Protein AF-A0A9P1HC49-F1 (afdb_monomer_lite)

pLDDT: mean 73.96, std 14.8, range [40.25, 92.69]

Organism: NCBI:txid1442378

Sequence (122 aa):
MTALNTALPILLAGCTTHGLSKVYLLSLSYADTGAATTQNNNHVSPNTIDAFMNLTENVSGLEVRASYFGFCLTFNSSASTCSNSIDNLASTVQQRADGQDPLNLLWTAKQFRDATIFSGLM

Structure (mmCIF, N/CA/C/O backbone):
data_AF-A0A9P1HC49-F1
#
_entry.id   AF-A0A9P1HC49-F1
#
loop_
_atom_site.group_PDB
_atom_site.id
_atom_site.type_symbol
_atom_site.label_atom_id
_atom_site.label_alt_id
_atom_site.label_comp_id
_atom_site.label_asym_id
_atom_site.label_entity_id
_atom_site.label_seq_id
_atom_site.pdbx_PDB_ins_code
_atom_site.Cartn_x
_atom_site.Cartn_y
_atom_site.Cartn_z
_atom_site.occupancy
_atom_site.B_iso_or_equiv
_atom_site.auth_seq_id
_atom_site.auth_comp_id
_atom_site.auth_asym_id
_atom_site.auth_atom_id
_atom_site.pdbx_PDB_model_num
ATOM 1 N N . MET A 1 1 ? 15.240 10.296 -35.418 1.00 40.25 1 MET A N 1
ATOM 2 C CA . MET A 1 1 ? 15.068 8.985 -34.756 1.00 40.25 1 MET A CA 1
ATOM 3 C C . MET A 1 1 ? 15.456 9.124 -33.286 1.00 40.25 1 MET A C 1
ATOM 5 O O . MET A 1 1 ? 16.588 8.832 -32.957 1.00 40.25 1 MET A O 1
ATOM 9 N N . THR A 1 2 ? 14.574 9.616 -32.414 1.00 44.88 2 THR A N 1
ATOM 10 C CA . THR A 1 2 ? 14.803 9.660 -30.948 1.00 44.88 2 THR A CA 1
ATOM 11 C C . THR A 1 2 ? 13.458 9.849 -30.235 1.00 44.88 2 THR A C 1
ATOM 13 O O . THR A 1 2 ? 13.214 10.840 -29.562 1.00 44.88 2 THR A O 1
ATOM 16 N N . ALA A 1 3 ? 12.531 8.914 -30.439 1.00 47.28 3 ALA A N 1
ATOM 17 C CA . ALA A 1 3 ? 11.243 8.876 -29.733 1.00 47.28 3 ALA A CA 1
ATOM 18 C C . ALA A 1 3 ? 10.907 7.445 -29.281 1.00 47.28 3 ALA A C 1
ATOM 20 O O . ALA A 1 3 ? 9.757 7.026 -29.299 1.00 47.28 3 ALA A O 1
ATOM 21 N N . LEU A 1 4 ? 11.935 6.669 -28.926 1.00 50.56 4 LEU A N 1
ATOM 22 C CA . LEU A 1 4 ? 11.796 5.258 -28.577 1.00 50.56 4 LEU A CA 1
ATOM 23 C C . LEU A 1 4 ? 12.715 4.900 -27.399 1.00 50.56 4 LEU A C 1
ATOM 25 O O . LEU A 1 4 ? 13.606 4.080 -27.556 1.00 50.56 4 LEU A O 1
ATOM 29 N N . ASN A 1 5 ? 12.578 5.572 -26.245 1.00 52.47 5 ASN A N 1
ATOM 30 C CA . ASN A 1 5 ? 13.153 5.022 -25.001 1.00 52.47 5 ASN A CA 1
ATOM 31 C C . ASN A 1 5 ? 12.637 5.588 -23.664 1.00 52.47 5 ASN A C 1
ATOM 33 O O . ASN A 1 5 ? 13.160 5.232 -22.613 1.00 52.47 5 ASN A O 1
ATOM 37 N N . THR A 1 6 ? 11.637 6.470 -23.647 1.00 52.16 6 THR A N 1
ATOM 38 C CA . THR A 1 6 ? 11.178 7.119 -22.401 1.00 52.16 6 THR A CA 1
ATOM 39 C C . THR A 1 6 ? 9.979 6.440 -21.737 1.00 52.16 6 THR A C 1
ATOM 41 O O . THR A 1 6 ? 9.687 6.752 -20.589 1.00 52.16 6 THR A O 1
ATOM 44 N N . ALA A 1 7 ? 9.314 5.477 -22.384 1.00 53.97 7 ALA A N 1
ATOM 45 C CA . ALA A 1 7 ? 8.179 4.764 -21.780 1.00 53.97 7 ALA A CA 1
ATOM 46 C C . ALA A 1 7 ? 8.611 3.736 -20.714 1.00 53.97 7 ALA A C 1
ATOM 48 O O . ALA A 1 7 ? 7.954 3.589 -19.686 1.00 53.97 7 ALA A O 1
ATOM 49 N N . LEU A 1 8 ? 9.750 3.071 -20.931 1.00 54.06 8 LEU A N 1
ATOM 50 C CA . LEU A 1 8 ? 10.293 2.064 -20.020 1.00 54.06 8 LEU A CA 1
ATOM 51 C C . LEU A 1 8 ? 10.688 2.647 -18.644 1.00 54.06 8 LEU A C 1
ATOM 53 O O . LEU A 1 8 ? 10.227 2.113 -17.638 1.00 54.06 8 LEU A O 1
ATOM 57 N N . PRO A 1 9 ? 11.435 3.770 -18.537 1.00 56.78 9 PRO A N 1
ATOM 58 C CA . PRO A 1 9 ? 11.783 4.325 -17.230 1.00 56.78 9 PRO A CA 1
ATOM 59 C C . PRO A 1 9 ? 10.574 4.857 -16.450 1.00 56.78 9 PRO A C 1
ATOM 61 O O . PRO A 1 9 ? 10.635 4.865 -15.231 1.00 56.78 9 PRO A O 1
ATOM 64 N N . ILE A 1 10 ? 9.472 5.254 -17.100 1.00 53.78 10 ILE A N 1
ATOM 65 C CA . ILE A 1 10 ? 8.268 5.764 -16.411 1.00 53.78 10 ILE A CA 1
ATOM 66 C C . ILE A 1 10 ? 7.450 4.621 -15.790 1.00 53.78 10 ILE A C 1
ATOM 68 O O . ILE A 1 10 ? 6.930 4.767 -14.689 1.00 53.78 10 ILE A O 1
ATOM 72 N N . LEU A 1 11 ? 7.376 3.465 -16.459 1.00 56.91 11 LEU A N 1
ATOM 73 C CA . LEU A 1 11 ? 6.779 2.247 -15.892 1.00 56.91 11 LEU A CA 1
ATOM 74 C C . LEU A 1 11 ? 7.624 1.665 -14.747 1.00 56.91 11 LEU A C 1
ATOM 76 O O . LEU A 1 11 ? 7.069 1.109 -13.799 1.00 56.91 11 LEU A O 1
ATOM 80 N N . LEU A 1 12 ? 8.954 1.810 -14.820 1.00 59.72 12 LEU A N 1
ATOM 81 C CA . LEU A 1 12 ? 9.877 1.385 -13.762 1.00 59.72 12 LEU A CA 1
ATOM 82 C C . LEU A 1 12 ? 9.887 2.348 -12.563 1.00 59.72 12 LEU A C 1
ATOM 84 O O . LEU A 1 12 ? 9.915 1.908 -11.414 1.00 59.72 12 LEU A O 1
ATOM 88 N N . ALA A 1 13 ? 9.844 3.654 -12.819 1.00 61.81 13 ALA A N 1
ATOM 89 C CA . ALA A 1 13 ? 9.856 4.713 -11.820 1.00 61.81 13 ALA A CA 1
ATOM 90 C C . ALA A 1 13 ? 8.421 5.066 -11.399 1.00 61.81 13 ALA A C 1
ATOM 92 O O . ALA A 1 13 ? 7.920 6.157 -11.651 1.00 61.81 13 ALA A O 1
ATOM 93 N N . GLY A 1 14 ? 7.726 4.109 -10.790 1.00 74.62 14 GLY A N 1
ATOM 94 C CA . GLY A 1 14 ? 6.410 4.356 -10.205 1.00 74.62 14 GLY A CA 1
ATOM 95 C C . GLY A 1 14 ? 6.497 5.179 -8.917 1.00 74.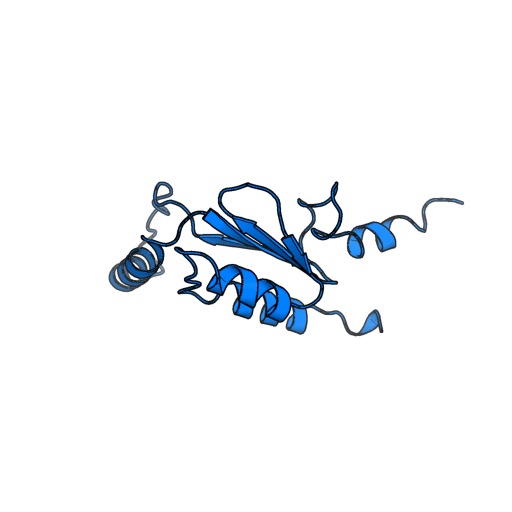62 14 GLY A C 1
ATOM 96 O O . GLY A 1 14 ? 7.416 5.975 -8.701 1.00 74.62 14 GLY A O 1
ATOM 97 N N . CYS A 1 15 ? 5.570 4.910 -7.998 1.00 76.56 15 CYS A N 1
ATOM 98 C CA . CYS A 1 15 ? 5.474 5.617 -6.723 1.00 76.56 15 CYS A CA 1
ATOM 99 C C . CYS A 1 15 ? 6.764 5.583 -5.870 1.00 76.56 15 CYS A C 1
ATOM 101 O O . CYS A 1 15 ? 6.892 6.363 -4.931 1.00 76.56 15 CYS A O 1
ATOM 103 N N . THR A 1 16 ? 7.710 4.692 -6.191 1.00 80.56 16 THR A N 1
ATOM 104 C CA . THR A 1 16 ? 9.006 4.511 -5.523 1.00 80.56 16 THR A CA 1
ATOM 105 C C . THR A 1 16 ? 10.009 5.635 -5.805 1.00 80.56 16 THR A C 1
ATOM 107 O O . THR A 1 16 ? 11.028 5.724 -5.125 1.00 80.56 16 THR A O 1
ATOM 110 N N . THR A 1 17 ? 9.743 6.503 -6.788 1.00 82.06 17 THR A N 1
ATOM 111 C CA . THR A 1 17 ? 10.616 7.629 -7.152 1.00 82.06 17 THR A CA 1
ATOM 112 C C . THR A 1 17 ? 10.086 8.946 -6.588 1.00 82.06 17 THR A C 1
ATOM 114 O O . THR A 1 17 ? 8.917 9.287 -6.763 1.00 82.06 17 THR A O 1
ATOM 117 N N . HIS A 1 18 ? 10.968 9.739 -5.971 1.00 72.50 18 HIS A N 1
ATOM 118 C CA . HIS A 1 18 ? 10.619 10.936 -5.186 1.00 72.50 18 HIS A CA 1
ATOM 119 C C . HIS A 1 18 ? 9.914 12.078 -5.967 1.00 72.50 18 HIS A C 1
ATOM 121 O O . HIS A 1 18 ? 9.395 13.002 -5.355 1.00 72.50 18 HIS A O 1
ATOM 127 N N . GLY A 1 19 ? 9.823 12.014 -7.301 1.00 76.12 19 GLY A N 1
ATOM 128 C CA . GLY A 1 19 ? 9.040 12.943 -8.139 1.00 76.12 19 GLY A CA 1
ATOM 129 C C . GLY A 1 19 ? 7.835 12.311 -8.850 1.00 76.12 19 GLY A C 1
ATOM 130 O O . GLY A 1 19 ? 7.087 13.011 -9.527 1.00 76.12 19 GLY A O 1
ATOM 131 N N . LEU A 1 20 ? 7.643 10.997 -8.708 1.00 80.69 20 LEU A N 1
ATOM 132 C CA . LEU A 1 20 ? 6.634 10.202 -9.420 1.00 80.69 20 LEU A CA 1
ATOM 133 C C . LEU A 1 20 ? 5.712 9.456 -8.445 1.00 80.69 20 LEU A C 1
ATOM 135 O O . LEU A 1 20 ? 5.061 8.482 -8.805 1.00 80.69 20 LEU A O 1
ATOM 139 N N . SER A 1 21 ? 5.582 9.955 -7.212 1.00 79.00 21 SER A N 1
ATOM 140 C CA . SER A 1 21 ? 4.721 9.373 -6.170 1.00 79.00 21 SER A CA 1
ATOM 141 C C . SER A 1 21 ? 3.248 9.247 -6.585 1.00 79.00 21 SER A C 1
ATOM 143 O O . SER A 1 21 ? 2.524 8.409 -6.046 1.00 79.00 21 SER A O 1
ATOM 145 N N . LYS A 1 22 ? 2.803 10.061 -7.554 1.00 82.06 22 LYS A N 1
ATOM 146 C CA . LYS A 1 22 ? 1.455 10.040 -8.147 1.00 82.06 22 LYS A CA 1
ATOM 147 C C . LYS A 1 22 ? 1.301 9.076 -9.335 1.00 82.06 22 LYS A C 1
ATOM 149 O O . LYS A 1 22 ? 0.215 8.999 -9.894 1.00 82.06 22 LYS A O 1
ATOM 154 N N . VAL A 1 23 ? 2.357 8.363 -9.728 1.00 85.44 23 VAL A N 1
ATOM 155 C CA . VAL A 1 23 ? 2.330 7.358 -10.799 1.00 85.44 23 VAL A CA 1
ATOM 156 C C . VAL A 1 23 ? 2.234 5.974 -10.163 1.00 85.44 23 VAL A C 1
ATOM 158 O O . VAL A 1 23 ? 3.200 5.449 -9.609 1.00 85.44 23 VAL A O 1
ATOM 161 N N . TYR A 1 24 ? 1.045 5.385 -10.209 1.00 88.25 24 TYR A N 1
ATOM 162 C CA . TYR A 1 24 ? 0.751 4.081 -9.619 1.00 88.25 24 TYR A CA 1
ATOM 163 C C . TYR A 1 24 ? -0.326 3.356 -10.426 1.00 88.25 24 TYR A C 1
ATOM 165 O O . TYR A 1 24 ? -1.091 3.979 -11.158 1.00 88.25 24 TYR A O 1
ATOM 173 N N . LEU A 1 25 ? -0.371 2.031 -10.289 1.00 88.75 25 LEU A N 1
ATOM 174 C CA . LEU A 1 25 ? -1.389 1.187 -10.917 1.00 88.75 25 LEU 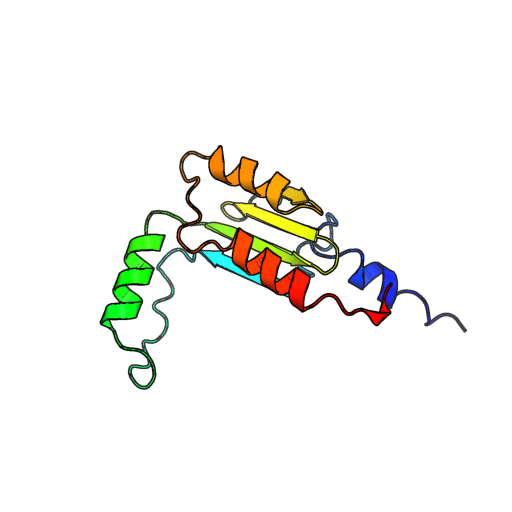A CA 1
ATOM 175 C C . LEU A 1 25 ? -2.644 1.082 -10.044 1.00 88.75 25 LEU A C 1
ATOM 177 O O . LEU A 1 25 ? -3.753 1.007 -10.560 1.00 88.75 25 LEU A O 1
ATOM 181 N N . LEU A 1 26 ? -2.460 1.094 -8.724 1.00 90.94 26 LEU A N 1
ATOM 182 C CA . LEU A 1 26 ? -3.527 1.011 -7.733 1.00 90.94 26 LEU A CA 1
ATOM 183 C C . LEU A 1 26 ? -3.182 1.907 -6.539 1.00 90.94 26 LEU A C 1
ATOM 185 O O . LEU A 1 26 ? -2.035 1.906 -6.091 1.00 90.94 26 LEU A O 1
ATOM 189 N N . SER A 1 27 ? -4.169 2.636 -6.018 1.00 91.31 27 SER A N 1
ATOM 190 C CA . SER A 1 27 ? -4.104 3.278 -4.701 1.00 91.31 27 SER A CA 1
ATOM 191 C C . SER A 1 27 ? -5.292 2.822 -3.863 1.00 91.31 27 SER A C 1
ATOM 193 O O . SER A 1 27 ? -6.429 2.854 -4.336 1.00 91.31 27 SER A O 1
ATOM 195 N N . LEU A 1 28 ? -5.013 2.374 -2.644 1.00 91.00 28 LEU A N 1
ATOM 196 C CA . LEU A 1 28 ? -6.000 1.992 -1.644 1.00 91.00 28 LEU A CA 1
ATOM 197 C C . LEU A 1 28 ? -5.788 2.864 -0.413 1.00 91.00 28 LEU A C 1
ATOM 199 O O . LEU A 1 28 ? -4.663 2.962 0.069 1.00 91.00 28 LEU A O 1
ATOM 203 N N . SER A 1 29 ? -6.842 3.464 0.124 1.00 88.44 29 SER A N 1
ATOM 204 C CA . SER A 1 29 ? -6.747 4.258 1.346 1.00 88.44 29 SER A CA 1
ATOM 205 C C . SER A 1 29 ? -7.966 4.090 2.236 1.00 88.44 29 SER A C 1
ATOM 207 O O . SER A 1 29 ? -9.071 3.843 1.751 1.00 88.44 29 SER A O 1
ATOM 209 N N . TYR A 1 30 ? -7.762 4.267 3.540 1.00 85.81 30 TYR A N 1
ATOM 210 C CA . TYR A 1 30 ? -8.866 4.499 4.463 1.00 85.81 30 TYR A CA 1
ATOM 211 C C . TYR A 1 30 ? -9.270 5.970 4.387 1.00 85.81 30 TYR A C 1
ATOM 213 O O . TYR A 1 30 ? -8.454 6.869 4.612 1.00 85.81 30 TYR A O 1
ATOM 221 N N . ALA A 1 31 ? -10.523 6.215 4.015 1.00 73.38 31 ALA A N 1
ATOM 222 C CA . ALA A 1 31 ? -11.079 7.556 3.970 1.00 73.38 31 ALA A CA 1
ATOM 223 C C . ALA A 1 31 ? -11.522 7.981 5.374 1.00 73.38 31 ALA A C 1
ATOM 225 O O . ALA A 1 31 ? -12.257 7.247 6.031 1.00 73.38 31 ALA A O 1
ATOM 226 N N . ASP A 1 32 ? -11.138 9.190 5.793 1.00 61.44 32 ASP A N 1
ATOM 227 C CA . ASP A 1 32 ? -11.848 9.871 6.876 1.00 61.44 32 ASP A CA 1
ATOM 228 C C . ASP A 1 32 ? -13.292 10.083 6.418 1.00 61.44 32 ASP A C 1
ATOM 230 O O . ASP A 1 32 ? -13.550 10.524 5.293 1.00 61.44 32 ASP A O 1
ATOM 234 N N . THR A 1 33 ? -14.234 9.714 7.271 1.00 53.81 33 THR A N 1
ATOM 235 C CA . THR A 1 33 ? -15.663 9.517 7.003 1.00 53.81 33 THR A CA 1
ATOM 236 C C . THR A 1 33 ? -16.437 10.813 6.703 1.00 53.81 33 THR A C 1
ATOM 238 O O . THR A 1 33 ? -17.446 11.112 7.334 1.00 53.81 33 THR A O 1
ATOM 241 N N . GLY A 1 34 ? -15.990 11.604 5.726 1.00 49.75 34 GLY A N 1
ATOM 242 C CA . GLY A 1 34 ? -16.710 12.753 5.164 1.00 49.75 34 GLY A CA 1
ATOM 243 C C . GLY A 1 34 ? -17.345 12.470 3.800 1.00 49.75 34 GLY A C 1
ATOM 244 O O . GLY A 1 34 ? -18.278 13.158 3.391 1.00 49.75 34 GLY A O 1
ATOM 245 N N . ALA A 1 35 ? -16.882 11.436 3.095 1.00 46.25 35 ALA A N 1
ATOM 246 C CA . ALA A 1 35 ? -17.523 10.964 1.878 1.00 46.25 35 ALA A CA 1
ATOM 247 C C . ALA A 1 35 ? -18.557 9.903 2.256 1.00 46.25 35 ALA A C 1
ATOM 249 O O . ALA A 1 35 ? -18.299 8.705 2.160 1.00 46.25 35 ALA A O 1
ATOM 250 N N . ALA A 1 36 ? -19.739 10.352 2.685 1.00 47.94 36 ALA A N 1
ATOM 251 C CA . ALA A 1 36 ? -20.942 9.549 2.543 1.00 47.94 36 ALA A CA 1
ATOM 252 C C . ALA A 1 36 ? -21.039 9.181 1.057 1.00 47.94 36 ALA A C 1
ATOM 254 O O . ALA A 1 36 ? -21.467 9.983 0.225 1.00 47.94 36 ALA A O 1
ATOM 255 N N . THR A 1 37 ? -20.531 8.000 0.705 1.00 51.47 37 THR A N 1
ATOM 256 C CA . THR A 1 37 ? -20.767 7.404 -0.601 1.00 51.47 37 THR A CA 1
ATOM 257 C C . THR A 1 37 ? -22.273 7.420 -0.759 1.00 51.47 37 THR A C 1
ATOM 259 O O . THR A 1 37 ? -22.991 6.915 0.100 1.00 51.47 37 THR A O 1
ATOM 262 N N . THR A 1 38 ? -22.762 8.118 -1.783 1.00 52.84 38 THR A N 1
ATOM 263 C CA . THR A 1 38 ? -24.190 8.195 -2.081 1.00 52.84 38 THR A CA 1
ATOM 264 C C . THR A 1 38 ? -24.704 6.767 -2.115 1.00 52.84 38 THR A C 1
ATOM 266 O O . THR A 1 38 ? -24.360 6.019 -3.034 1.00 52.84 38 THR A O 1
ATOM 269 N N . GLN A 1 39 ? -25.412 6.375 -1.056 1.00 52.25 39 GLN A N 1
ATOM 270 C CA . GLN A 1 39 ? -25.778 4.999 -0.778 1.00 52.25 39 GLN A CA 1
ATOM 271 C C . GLN A 1 39 ? -26.813 4.614 -1.827 1.00 52.25 39 GLN A C 1
ATOM 273 O O . GLN A 1 39 ? -28.009 4.862 -1.694 1.00 52.25 39 GLN A O 1
ATOM 278 N N . ASN A 1 40 ? -26.332 4.118 -2.963 1.00 54.25 40 ASN A N 1
ATOM 279 C CA . ASN A 1 40 ? -27.200 3.651 -4.018 1.00 54.25 40 ASN A CA 1
ATOM 280 C C . ASN A 1 40 ? -27.656 2.258 -3.586 1.00 54.25 40 ASN A C 1
ATOM 282 O O . ASN A 1 40 ? -27.019 1.249 -3.892 1.00 54.25 40 ASN A O 1
ATOM 286 N N . ASN A 1 41 ? -28.736 2.241 -2.801 1.00 54.88 41 ASN A N 1
ATOM 287 C CA . ASN A 1 41 ? -29.343 1.069 -2.157 1.00 54.88 41 ASN A CA 1
ATOM 288 C C . ASN A 1 41 ? -29.738 -0.047 -3.138 1.00 54.88 41 ASN A C 1
ATOM 290 O O . ASN A 1 41 ? -30.218 -1.097 -2.725 1.00 54.88 41 ASN A O 1
ATOM 294 N N . ASN A 1 42 ? -29.547 0.166 -4.439 1.00 57.97 42 ASN A N 1
ATOM 295 C CA . ASN A 1 42 ? -29.859 -0.802 -5.469 1.00 57.97 42 ASN A CA 1
ATOM 296 C C . ASN A 1 42 ? -28.887 -1.989 -5.500 1.00 57.97 42 ASN A C 1
ATOM 298 O O . ASN A 1 42 ? -29.310 -3.055 -5.932 1.00 57.97 42 ASN A O 1
ATOM 302 N N . HIS A 1 43 ? -27.627 -1.849 -5.062 1.00 54.28 43 HIS A N 1
ATOM 303 C CA . HIS A 1 43 ? -26.610 -2.904 -5.249 1.00 54.28 43 HIS A CA 1
ATOM 304 C C . HIS A 1 43 ? -25.938 -3.431 -3.968 1.00 54.28 43 HIS A C 1
ATOM 306 O O . HIS A 1 43 ? -25.215 -4.422 -4.054 1.00 54.28 43 HIS A O 1
ATOM 312 N N . VAL A 1 44 ? -26.145 -2.825 -2.792 1.00 60.22 44 VAL A N 1
ATOM 313 C CA . VAL A 1 44 ? -25.478 -3.260 -1.548 1.00 60.22 44 VAL A CA 1
ATOM 314 C C . VAL A 1 44 ? -26.425 -3.122 -0.357 1.00 60.22 44 VAL A C 1
ATOM 316 O O . VAL A 1 44 ? -27.042 -2.076 -0.168 1.00 60.22 44 VAL A O 1
ATOM 319 N N . SER A 1 45 ? -26.538 -4.178 0.453 1.00 60.31 45 SER A N 1
ATOM 320 C CA . SER A 1 45 ? -27.299 -4.162 1.704 1.00 60.31 45 SER A CA 1
ATOM 321 C C . SER A 1 45 ? -26.703 -3.137 2.685 1.00 60.31 45 SER A C 1
ATOM 323 O O . SER A 1 45 ? -25.515 -3.242 3.000 1.00 60.31 45 SER A O 1
ATOM 325 N N . PRO A 1 46 ? -27.502 -2.188 3.211 1.00 61.09 46 PRO A N 1
ATOM 326 C CA . PRO A 1 46 ? -27.034 -1.125 4.109 1.00 61.09 46 PRO A CA 1
ATOM 327 C C . PRO A 1 46 ? -26.204 -1.646 5.287 1.00 61.09 46 PRO A C 1
ATOM 329 O O . PRO A 1 46 ? -25.114 -1.152 5.553 1.00 61.09 46 PRO A O 1
ATOM 332 N N . ASN A 1 47 ? -26.665 -2.740 5.896 1.00 62.38 47 ASN A N 1
ATOM 333 C CA . ASN A 1 47 ? -26.062 -3.338 7.087 1.00 62.38 47 ASN A CA 1
ATOM 334 C C . ASN A 1 47 ? -24.613 -3.805 6.871 1.00 62.38 47 ASN A C 1
ATOM 336 O O . ASN A 1 47 ? -23.851 -3.924 7.827 1.00 62.38 47 ASN A O 1
ATOM 340 N N . THR A 1 48 ? -24.229 -4.125 5.633 1.00 61.00 48 THR A N 1
ATOM 341 C CA . THR A 1 48 ? -22.866 -4.570 5.321 1.00 61.00 48 THR A CA 1
ATOM 342 C C . THR A 1 48 ? -21.920 -3.378 5.240 1.00 61.00 48 THR A C 1
ATOM 344 O O . THR A 1 48 ? -20.795 -3.471 5.718 1.00 61.00 48 THR A O 1
ATOM 347 N N . ILE A 1 49 ? -22.386 -2.250 4.693 1.00 66.50 49 ILE A N 1
ATOM 348 C CA . ILE A 1 49 ? -21.610 -1.007 4.618 1.00 66.50 49 ILE A CA 1
ATOM 349 C C . ILE A 1 49 ? -21.324 -0.485 6.029 1.00 66.50 49 ILE A C 1
ATOM 351 O O . ILE A 1 49 ? -20.178 -0.160 6.324 1.00 66.50 49 ILE A O 1
ATOM 355 N N . ASP A 1 50 ? -22.316 -0.505 6.922 1.00 66.81 50 ASP A N 1
ATOM 356 C CA . ASP A 1 50 ? -22.149 -0.053 8.311 1.00 66.81 50 ASP A CA 1
ATOM 357 C C . ASP A 1 50 ? -21.087 -0.864 9.070 1.00 66.81 50 ASP A C 1
ATOM 359 O O . ASP A 1 50 ? -20.282 -0.304 9.815 1.00 66.81 50 ASP A O 1
ATOM 363 N N . ALA A 1 51 ? -21.026 -2.181 8.840 1.00 66.44 51 ALA A N 1
ATOM 364 C CA . ALA A 1 51 ? -20.001 -3.032 9.439 1.00 66.44 51 ALA A CA 1
ATOM 365 C C . ALA A 1 51 ? -18.586 -2.670 8.955 1.00 66.44 51 ALA A C 1
ATOM 367 O O . ALA A 1 51 ? -17.658 -2.646 9.760 1.00 66.44 51 ALA A O 1
ATOM 368 N N . PHE A 1 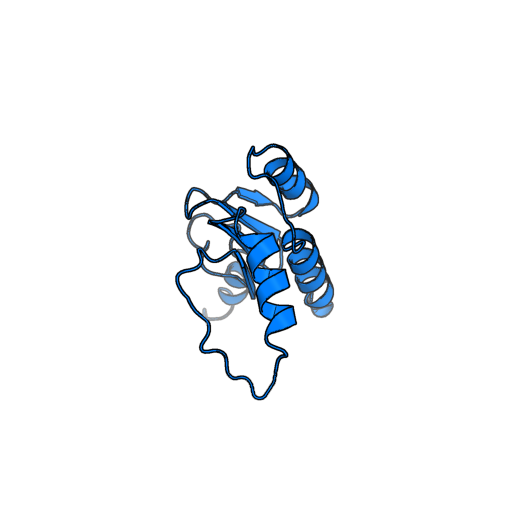52 ? -18.415 -2.357 7.665 1.00 68.44 52 PHE A N 1
ATOM 369 C CA . PHE A 1 52 ? -17.127 -1.906 7.126 1.00 68.44 52 PHE A CA 1
ATOM 370 C C . PHE A 1 52 ? -16.721 -0.541 7.683 1.00 68.44 52 PHE A C 1
ATOM 372 O O . PHE A 1 52 ? -15.567 -0.372 8.069 1.00 68.44 52 PHE A O 1
ATOM 379 N N . MET A 1 53 ? -17.668 0.394 7.784 1.00 68.00 53 MET A N 1
ATOM 380 C CA . MET A 1 53 ? -17.416 1.733 8.322 1.00 68.00 53 MET A CA 1
ATOM 381 C C . MET A 1 53 ? -16.948 1.678 9.782 1.00 68.00 53 MET A C 1
ATOM 383 O O . MET A 1 53 ? -15.965 2.328 10.125 1.00 68.00 53 MET A O 1
ATOM 387 N N . ASN A 1 54 ? -17.579 0.838 10.609 1.00 66.56 54 ASN A N 1
ATOM 388 C CA . ASN A 1 54 ? -17.216 0.650 12.018 1.00 66.56 54 ASN A CA 1
ATOM 389 C C . ASN A 1 54 ? -15.798 0.062 12.202 1.00 66.56 54 ASN A C 1
ATOM 391 O O . ASN A 1 54 ? -15.101 0.379 13.161 1.00 66.56 54 ASN A O 1
ATOM 395 N N . LEU A 1 55 ? -15.336 -0.785 11.273 1.00 68.62 55 LEU A N 1
ATOM 396 C CA . LEU A 1 55 ? -13.976 -1.346 11.317 1.00 68.62 55 LEU A CA 1
ATOM 397 C C . LEU A 1 55 ? -12.898 -0.319 10.948 1.00 68.62 55 LEU A C 1
ATOM 399 O O . LEU A 1 55 ? -11.763 -0.433 11.407 1.00 68.62 55 LEU A O 1
ATOM 403 N N . THR A 1 56 ? -13.240 0.662 10.115 1.00 70.88 56 THR A N 1
ATOM 404 C CA . THR A 1 56 ? -12.314 1.702 9.644 1.00 70.88 56 THR A CA 1
ATOM 405 C C . THR A 1 56 ? -12.405 3.003 10.438 1.00 70.88 56 THR A C 1
ATOM 407 O O . THR A 1 56 ? -11.578 3.882 10.240 1.00 70.88 56 THR A O 1
ATOM 410 N N . GLU A 1 57 ? -13.370 3.132 11.353 1.00 66.44 57 GLU A N 1
ATOM 411 C CA . GLU A 1 57 ? -13.652 4.370 12.100 1.00 66.44 57 GLU A CA 1
ATOM 412 C C . GLU A 1 57 ? -12.446 4.883 12.903 1.00 66.44 57 GLU A C 1
ATOM 414 O O . GLU A 1 57 ? -12.240 6.086 13.021 1.00 66.44 57 GLU A O 1
ATOM 419 N N . ASN A 1 58 ? -11.605 3.973 13.403 1.00 66.94 58 ASN A N 1
ATOM 420 C CA . ASN A 1 58 ? -10.408 4.309 14.182 1.00 66.94 58 ASN A CA 1
ATOM 421 C C . ASN A 1 58 ? -9.113 4.299 13.356 1.00 66.94 58 ASN A C 1
ATOM 423 O O . ASN A 1 58 ? -8.032 4.492 13.908 1.00 66.94 58 ASN A O 1
ATOM 427 N N . VAL A 1 59 ? -9.201 4.034 12.050 1.00 73.25 59 VAL A N 1
ATOM 428 C CA . VAL A 1 59 ? -8.040 3.895 11.168 1.00 73.25 59 VAL A CA 1
ATOM 429 C C . VAL A 1 59 ? -8.201 4.854 10.003 1.00 73.25 59 VAL A C 1
ATOM 431 O O . VAL A 1 59 ? -8.811 4.526 8.988 1.00 73.25 59 VAL A O 1
ATOM 434 N N . SER A 1 60 ? -7.626 6.045 10.132 1.00 72.94 60 SER A N 1
ATOM 435 C CA . SER A 1 60 ? -7.659 7.054 9.079 1.00 72.94 60 SER A CA 1
ATOM 436 C C . SER A 1 60 ? -6.272 7.347 8.512 1.00 72.94 60 SER A C 1
ATOM 438 O O . SER A 1 60 ? -5.230 7.164 9.145 1.00 72.94 60 SER A O 1
ATOM 440 N N . GLY A 1 61 ? -6.260 7.746 7.241 1.00 78.38 61 GLY A N 1
ATOM 441 C CA . GLY A 1 61 ? -5.083 8.313 6.594 1.00 78.38 61 GLY A CA 1
ATOM 442 C C . GLY A 1 61 ? -3.977 7.336 6.196 1.00 78.38 61 GLY A C 1
ATOM 443 O O . GLY A 1 61 ? -2.956 7.801 5.691 1.00 78.38 61 GLY A O 1
ATOM 444 N N . LEU A 1 62 ? -4.146 6.019 6.349 1.00 87.00 62 LEU A N 1
ATOM 445 C CA . LEU A 1 62 ? -3.279 5.046 5.676 1.00 87.00 62 LEU A CA 1
ATOM 446 C C . LEU A 1 62 ? -3.647 4.976 4.188 1.00 87.00 62 LEU A C 1
ATOM 448 O O . LEU A 1 62 ? -4.797 4.718 3.836 1.00 87.00 62 LEU A O 1
ATOM 452 N N . GLU A 1 63 ? -2.654 5.151 3.322 1.00 89.25 63 GLU A N 1
ATOM 453 C CA . GLU A 1 63 ? -2.741 4.937 1.880 1.00 89.25 63 GLU A CA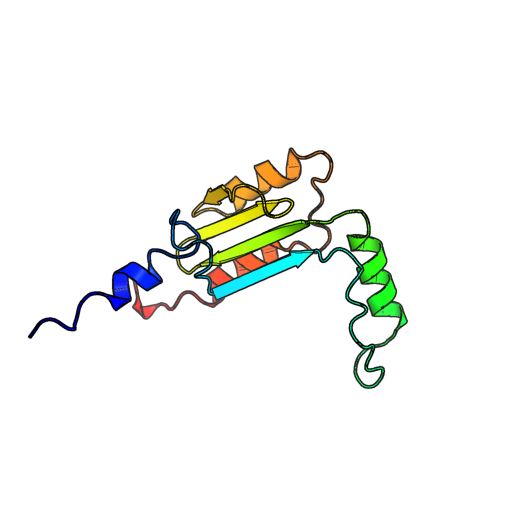 1
ATOM 454 C C . GLU A 1 63 ? -1.611 4.005 1.426 1.00 89.25 63 GLU A C 1
ATOM 456 O O . GLU A 1 63 ? -0.435 4.229 1.720 1.00 89.25 63 GLU A O 1
ATOM 461 N N . VAL A 1 64 ? -1.967 2.978 0.661 1.00 92.06 64 VAL A N 1
ATOM 462 C CA . VAL A 1 64 ? -1.052 2.028 0.034 1.00 92.06 64 VAL A CA 1
ATOM 463 C C . VAL A 1 64 ? -1.175 2.161 -1.476 1.00 92.06 64 VAL A C 1
ATOM 465 O O . VAL A 1 64 ? -2.231 1.928 -2.061 1.00 92.06 64 VAL A O 1
ATOM 468 N N . ARG A 1 65 ? -0.067 2.505 -2.127 1.00 92.19 65 ARG A N 1
ATOM 469 C CA . ARG A 1 65 ? 0.049 2.591 -3.583 1.00 92.19 65 ARG A CA 1
ATOM 470 C C . ARG A 1 65 ? 0.868 1.421 -4.100 1.00 92.19 65 ARG A C 1
ATOM 472 O O . ARG A 1 65 ? 1.975 1.180 -3.622 1.00 92.19 65 ARG A O 1
ATOM 479 N N . ALA A 1 66 ? 0.348 0.723 -5.102 1.00 91.69 66 ALA A N 1
ATOM 480 C CA . ALA A 1 66 ? 1.061 -0.329 -5.810 1.00 91.69 66 ALA A CA 1
ATOM 481 C C . ALA A 1 66 ? 1.524 0.169 -7.183 1.00 91.69 66 ALA A C 1
ATOM 483 O O . ALA A 1 66 ? 0.765 0.745 -7.968 1.00 91.69 66 ALA A O 1
ATOM 484 N N . SER A 1 67 ? 2.790 -0.092 -7.478 1.00 86.88 67 SER A N 1
ATOM 485 C CA . SER A 1 67 ? 3.410 0.072 -8.789 1.00 86.88 67 SER A CA 1
ATOM 486 C C . SER A 1 67 ? 3.903 -1.286 -9.283 1.00 86.88 67 SER A C 1
ATOM 488 O O . SER A 1 67 ? 3.866 -2.269 -8.547 1.00 86.88 67 SER A O 1
ATOM 490 N N . TYR A 1 68 ? 4.385 -1.358 -10.521 1.00 83.56 68 TYR A N 1
ATOM 491 C CA . TYR A 1 68 ? 4.837 -2.624 -11.099 1.00 83.56 68 TYR A CA 1
ATOM 492 C C . TYR A 1 68 ? 5.987 -3.268 -10.297 1.00 83.56 68 TYR A C 1
ATOM 494 O O . TYR A 1 68 ? 5.994 -4.472 -10.045 1.00 83.56 68 TYR A O 1
ATOM 502 N N . PHE A 1 69 ? 6.934 -2.448 -9.830 1.00 82.69 69 PHE A N 1
ATOM 503 C CA . PHE A 1 69 ? 8.165 -2.908 -9.174 1.00 82.69 69 PHE A CA 1
ATOM 504 C C . PHE A 1 69 ? 8.184 -2.716 -7.656 1.00 82.69 69 PHE A C 1
ATOM 506 O O . PHE A 1 69 ? 9.176 -3.048 -7.007 1.00 82.69 69 PHE A O 1
ATOM 513 N N . GLY A 1 70 ? 7.113 -2.194 -7.063 1.00 88.62 70 GLY A N 1
ATOM 514 C CA . GLY A 1 70 ? 7.083 -1.996 -5.623 1.00 88.62 70 GLY A CA 1
ATOM 515 C C . GLY A 1 70 ? 5.851 -1.280 -5.110 1.00 88.62 70 GLY A C 1
ATOM 516 O O . GLY A 1 70 ? 4.891 -1.016 -5.835 1.00 88.62 70 GLY A O 1
ATOM 517 N N . PHE A 1 71 ? 5.917 -0.954 -3.833 1.00 91.44 71 PHE A N 1
ATOM 518 C CA . PHE A 1 71 ? 4.826 -0.435 -3.036 1.00 91.44 71 PHE A CA 1
ATOM 519 C C . PHE A 1 71 ? 5.264 0.819 -2.306 1.00 91.44 71 PHE A C 1
ATOM 521 O O . PHE A 1 71 ? 6.437 0.981 -1.962 1.00 91.44 71 PHE A O 1
ATOM 528 N N . CYS A 1 72 ? 4.306 1.696 -2.052 1.00 91.88 72 CYS A N 1
ATOM 529 C CA . CYS A 1 72 ? 4.529 2.938 -1.342 1.00 91.88 72 CYS A CA 1
ATOM 530 C C . CYS A 1 72 ? 3.426 3.126 -0.328 1.00 91.88 72 CYS A C 1
ATOM 532 O O . CYS A 1 72 ? 2.250 2.984 -0.650 1.00 91.88 72 CYS A O 1
ATOM 534 N N . LEU A 1 73 ? 3.825 3.444 0.888 1.00 90.75 73 LEU A N 1
ATOM 535 C CA . LEU A 1 73 ? 2.935 3.562 2.014 1.00 90.75 73 LEU A CA 1
ATOM 536 C C . LEU A 1 73 ? 3.004 4.986 2.543 1.00 90.75 73 LEU A C 1
ATOM 538 O O . LEU A 1 73 ? 4.088 5.505 2.802 1.00 90.75 73 LEU A O 1
ATOM 542 N N . THR A 1 74 ? 1.847 5.614 2.677 1.00 88.31 74 THR A N 1
ATOM 543 C CA . THR A 1 74 ? 1.704 6.997 3.121 1.00 88.31 74 THR A CA 1
ATOM 544 C C . THR A 1 74 ? 0.747 7.028 4.299 1.00 88.31 74 THR A C 1
ATOM 546 O O . THR A 1 74 ? -0.286 6.368 4.276 1.00 88.31 74 THR A O 1
ATOM 549 N N . PHE A 1 75 ? 1.078 7.813 5.319 1.00 86.12 75 PHE A N 1
ATOM 550 C CA . PHE A 1 75 ? 0.193 8.069 6.452 1.00 86.12 75 PHE A CA 1
ATOM 551 C C . PHE A 1 75 ? -0.161 9.551 6.496 1.00 86.12 75 PHE A C 1
ATOM 553 O O . PHE A 1 75 ? 0.743 10.382 6.404 1.00 86.12 75 PHE A O 1
ATOM 560 N N . ASN A 1 76 ? -1.439 9.894 6.656 1.00 79.00 76 ASN A N 1
ATOM 561 C CA . ASN A 1 76 ? -1.941 11.265 6.802 1.00 79.00 76 ASN A CA 1
ATOM 562 C C . ASN A 1 76 ? -1.343 12.238 5.770 1.00 79.00 76 ASN A C 1
ATOM 564 O O . ASN A 1 76 ? -0.937 13.347 6.109 1.00 79.00 76 ASN A O 1
ATOM 568 N N . SER A 1 77 ? -1.209 11.797 4.512 1.00 69.81 77 SER A N 1
ATOM 569 C CA . SER A 1 77 ? -0.590 12.571 3.417 1.00 69.81 77 SER A CA 1
ATOM 570 C C . SER A 1 77 ? 0.839 13.086 3.691 1.00 69.81 77 SER A C 1
ATOM 572 O O . SER A 1 77 ? 1.288 14.041 3.060 1.00 69.81 77 SER A O 1
ATOM 574 N N . SER A 1 78 ? 1.557 12.469 4.634 1.00 72.19 78 SER A N 1
ATOM 575 C CA . SER A 1 78 ? 2.944 12.796 4.988 1.00 72.19 78 SER A CA 1
ATOM 576 C C . SER A 1 78 ? 3.943 12.122 4.033 1.00 72.19 78 SER A C 1
ATOM 578 O O . SER A 1 78 ? 3.585 11.687 2.940 1.00 72.19 78 SER A O 1
ATOM 580 N N . ALA A 1 79 ? 5.222 12.039 4.415 1.00 77.69 79 ALA A N 1
ATOM 581 C CA . ALA A 1 79 ? 6.232 11.342 3.623 1.00 77.69 79 ALA A CA 1
ATOM 582 C C . ALA A 1 79 ? 5.826 9.882 3.342 1.00 77.69 79 ALA A C 1
ATOM 584 O O . ALA A 1 79 ? 5.412 9.156 4.248 1.00 77.69 79 ALA A O 1
ATOM 585 N N . SER A 1 80 ? 5.973 9.461 2.085 1.00 82.31 80 SER A N 1
ATOM 586 C CA . SER A 1 80 ? 5.714 8.090 1.653 1.00 82.31 80 SER A CA 1
ATOM 587 C C . SER A 1 80 ? 6.962 7.226 1.825 1.00 82.31 80 SER A C 1
ATOM 589 O O . SER A 1 80 ? 8.034 7.576 1.327 1.00 82.31 80 SER A O 1
ATOM 591 N N . THR A 1 81 ? 6.821 6.075 2.473 1.00 89.00 81 THR A N 1
ATOM 592 C CA . THR A 1 81 ? 7.866 5.052 2.574 1.00 89.00 81 THR A CA 1
ATOM 593 C C . THR A 1 81 ? 7.667 4.017 1.476 1.00 89.00 81 THR A C 1
ATOM 595 O O . THR A 1 81 ? 6.596 3.428 1.358 1.00 89.00 81 THR A O 1
ATOM 598 N N . CYS A 1 82 ? 8.694 3.788 0.661 1.00 89.94 82 CYS A N 1
ATOM 599 C CA . CYS A 1 82 ? 8.608 2.918 -0.508 1.00 89.94 82 CYS A CA 1
ATOM 600 C C . CYS A 1 82 ? 9.499 1.684 -0.341 1.00 89.94 82 CYS A C 1
ATOM 602 O O . CYS A 1 82 ? 10.626 1.790 0.140 1.00 89.94 82 CYS A O 1
ATOM 604 N N . SER A 1 83 ? 9.019 0.518 -0.769 1.00 89.69 83 SER A N 1
ATOM 605 C CA . SER A 1 83 ? 9.802 -0.720 -0.792 1.00 89.69 83 SER A CA 1
ATOM 606 C C . SER A 1 83 ? 9.355 -1.631 -1.930 1.00 89.69 83 SER A C 1
ATOM 608 O O . SER A 1 83 ? 8.199 -1.606 -2.345 1.00 89.69 83 SER A O 1
ATOM 610 N N . ASN A 1 84 ? 10.261 -2.468 -2.431 1.00 87.94 84 ASN A N 1
ATOM 611 C CA . ASN A 1 84 ? 9.921 -3.529 -3.382 1.00 87.94 84 ASN A CA 1
ATOM 612 C C . ASN A 1 84 ? 9.258 -4.741 -2.703 1.00 87.94 84 ASN A C 1
ATOM 614 O O . ASN A 1 84 ? 8.579 -5.517 -3.369 1.00 87.94 84 ASN A O 1
ATOM 618 N N . SER A 1 85 ? 9.432 -4.892 -1.389 1.00 88.31 85 SER A N 1
ATOM 619 C CA . SER A 1 85 ? 8.805 -5.938 -0.587 1.00 88.31 85 SER A CA 1
ATOM 620 C C . SER A 1 85 ? 7.769 -5.323 0.340 1.00 88.31 85 SER A C 1
ATOM 622 O O . SER A 1 85 ? 8.079 -4.454 1.157 1.00 88.31 85 SER A O 1
ATOM 624 N N . ILE A 1 86 ? 6.527 -5.789 0.227 1.00 88.25 86 ILE A N 1
ATOM 625 C CA . ILE A 1 86 ? 5.443 -5.294 1.074 1.00 88.25 86 ILE A CA 1
ATOM 626 C C . ILE A 1 86 ? 5.597 -5.729 2.531 1.00 88.25 86 ILE A C 1
ATOM 628 O O . ILE A 1 86 ? 5.154 -5.023 3.430 1.00 88.25 86 ILE A O 1
ATOM 632 N N . ASP A 1 87 ? 6.283 -6.846 2.772 1.00 89.50 87 ASP A N 1
ATOM 633 C CA . ASP A 1 87 ? 6.514 -7.379 4.113 1.00 89.50 87 ASP A CA 1
ATOM 634 C C . ASP A 1 87 ? 7.432 -6.437 4.923 1.00 89.50 87 ASP A C 1
ATOM 636 O O . ASP A 1 87 ? 7.239 -6.248 6.124 1.00 89.50 87 ASP A O 1
ATOM 640 N N . ASN A 1 88 ? 8.353 -5.735 4.248 1.00 88.31 88 ASN A N 1
ATOM 641 C CA . ASN A 1 88 ? 9.154 -4.675 4.869 1.00 88.31 88 ASN A CA 1
ATOM 642 C C . ASN A 1 88 ? 8.275 -3.503 5.332 1.00 88.31 88 ASN A C 1
ATOM 644 O O . ASN A 1 88 ? 8.485 -2.964 6.418 1.00 88.31 88 ASN A O 1
ATOM 648 N N . LEU A 1 89 ? 7.272 -3.125 4.534 1.00 87.25 89 LEU A N 1
ATOM 649 C CA . LEU A 1 89 ? 6.329 -2.052 4.872 1.00 87.25 89 LEU A CA 1
ATOM 650 C C . LEU A 1 89 ? 5.333 -2.474 5.962 1.00 87.25 89 LEU A C 1
ATOM 652 O O . LEU A 1 89 ? 4.944 -1.642 6.778 1.00 87.25 89 LEU A O 1
ATOM 656 N N . ALA A 1 90 ? 4.960 -3.755 6.024 1.00 86.69 90 ALA A N 1
ATOM 657 C CA . ALA A 1 90 ? 4.035 -4.280 7.031 1.00 86.69 90 ALA A CA 1
ATOM 658 C C . ALA A 1 90 ? 4.541 -4.050 8.462 1.00 86.69 90 ALA A C 1
ATOM 660 O O . ALA A 1 90 ? 3.772 -3.644 9.333 1.00 86.69 90 ALA A O 1
ATOM 661 N N . SER A 1 91 ? 5.849 -4.206 8.684 1.00 83.56 91 SER A N 1
ATOM 662 C CA . SER A 1 91 ? 6.479 -3.895 9.973 1.00 83.56 91 SER A CA 1
ATOM 663 C C . SER A 1 91 ? 6.280 -2.434 10.401 1.00 83.56 91 SER A C 1
ATOM 665 O O . SER A 1 91 ? 6.062 -2.158 11.577 1.00 83.56 91 SER A O 1
ATOM 667 N N . THR A 1 92 ? 6.277 -1.495 9.447 1.00 82.00 92 THR 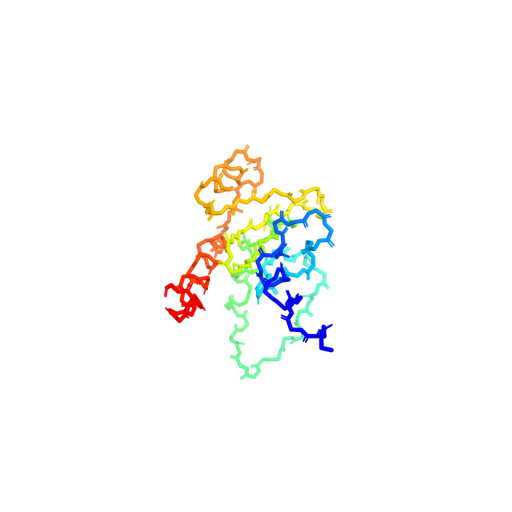A N 1
ATOM 668 C CA . THR A 1 92 ? 6.085 -0.059 9.710 1.00 82.00 92 THR A CA 1
ATOM 669 C C . THR A 1 92 ? 4.642 0.254 10.099 1.00 82.00 92 THR A C 1
ATOM 671 O O . THR A 1 92 ? 4.402 1.141 10.916 1.00 82.00 92 THR A O 1
ATOM 674 N N . VAL A 1 93 ? 3.678 -0.485 9.541 1.00 83.56 93 VAL A N 1
ATOM 675 C CA . VAL A 1 93 ? 2.267 -0.390 9.937 1.00 83.56 93 VAL A CA 1
ATOM 676 C C . VAL A 1 93 ? 2.089 -0.924 11.352 1.00 83.56 93 VAL A C 1
ATOM 678 O O . VAL A 1 93 ? 1.581 -0.205 12.200 1.00 83.56 93 VAL A O 1
ATOM 681 N N . GLN A 1 94 ? 2.597 -2.125 11.642 1.00 79.62 94 GLN A N 1
ATOM 682 C CA . GLN A 1 94 ? 2.470 -2.767 12.958 1.00 79.62 94 GLN A CA 1
ATOM 683 C C . GLN A 1 94 ? 3.125 -1.978 14.101 1.00 79.62 94 GLN A C 1
ATOM 685 O O . GLN A 1 94 ? 2.681 -2.058 15.242 1.00 79.62 94 GLN A O 1
ATOM 690 N N . GLN A 1 95 ? 4.195 -1.233 13.814 1.00 74.44 95 GLN A N 1
ATOM 691 C CA . GLN A 1 95 ? 4.915 -0.425 14.803 1.00 74.44 95 GLN A CA 1
ATOM 692 C C . GLN A 1 95 ? 4.214 0.896 15.152 1.00 74.44 95 GLN A C 1
ATOM 694 O O . GLN A 1 95 ? 4.638 1.579 16.087 1.00 74.44 95 GLN A O 1
ATOM 699 N N . ARG A 1 96 ? 3.175 1.293 14.411 1.00 69.75 96 ARG A N 1
ATOM 700 C CA . ARG A 1 96 ? 2.446 2.541 14.659 1.00 69.75 96 ARG A CA 1
ATOM 701 C C . ARG A 1 96 ? 1.342 2.315 15.697 1.00 69.75 96 ARG A C 1
ATOM 703 O O . ARG A 1 96 ? 0.744 1.247 15.739 1.00 69.75 96 ARG A O 1
ATOM 710 N N . ALA A 1 97 ? 1.052 3.329 16.515 1.00 53.12 97 ALA A N 1
ATOM 711 C CA . ALA A 1 97 ? -0.023 3.266 17.515 1.00 53.12 97 ALA A CA 1
ATOM 712 C C . ALA A 1 97 ? -1.402 3.000 16.876 1.00 53.12 97 ALA A C 1
ATOM 714 O O . ALA A 1 97 ? -2.186 2.229 17.418 1.00 53.12 97 ALA A O 1
ATOM 715 N N . ASP A 1 98 ? -1.627 3.545 15.675 1.00 62.62 98 ASP A N 1
ATOM 716 C CA . ASP A 1 98 ? -2.817 3.323 14.837 1.00 62.62 98 ASP A CA 1
ATOM 717 C C . ASP A 1 98 ? -2.627 2.141 13.863 1.00 62.62 98 ASP A C 1
ATOM 719 O O . ASP A 1 98 ? -3.236 2.095 12.798 1.00 62.62 98 ASP A O 1
ATOM 723 N N . GLY A 1 99 ? -1.700 1.227 14.176 1.00 60.78 99 GLY A N 1
ATOM 724 C CA . GLY A 1 99 ? -1.115 0.201 13.303 1.00 60.78 99 GLY A CA 1
ATOM 725 C C . GLY A 1 99 ? -2.037 -0.930 12.856 1.00 60.78 99 GLY A C 1
ATOM 726 O O . GLY A 1 99 ? -1.600 -2.070 12.692 1.00 60.78 99 GLY A O 1
ATOM 727 N N . GLN A 1 100 ? -3.316 -0.638 12.682 1.00 73.12 100 GLN A N 1
ATOM 728 C CA . GLN A 1 100 ? -4.310 -1.572 12.203 1.00 73.12 100 GLN A CA 1
ATOM 729 C C . GLN A 1 100 ? -4.488 -1.385 10.700 1.00 73.12 100 GLN A C 1
ATOM 731 O O . GLN A 1 100 ? -4.762 -0.299 10.205 1.00 73.12 100 GLN A O 1
ATOM 736 N N . ASP A 1 101 ? -4.339 -2.483 9.969 1.00 83.12 101 ASP A N 1
ATOM 737 C CA . ASP A 1 101 ? -4.790 -2.605 8.589 1.00 83.12 101 ASP A CA 1
ATOM 738 C C . ASP A 1 101 ? -6.030 -3.522 8.575 1.00 83.12 101 ASP A C 1
ATOM 740 O O . ASP A 1 101 ? -5.924 -4.688 8.189 1.00 83.12 101 ASP A O 1
ATOM 744 N N . PRO A 1 102 ? -7.192 -3.059 9.087 1.00 84.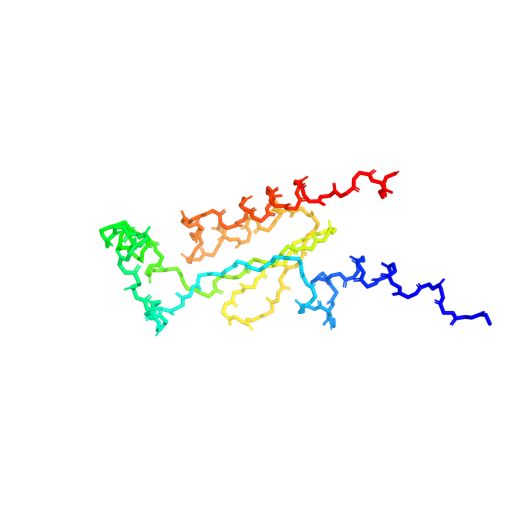56 102 PRO A N 1
ATOM 745 C CA . PRO A 1 102 ? -8.361 -3.906 9.351 1.00 84.56 102 PRO A CA 1
ATOM 746 C C . PRO A 1 102 ? -8.923 -4.584 8.098 1.00 84.56 102 PRO A C 1
ATOM 748 O O . PRO A 1 102 ? -9.438 -5.698 8.181 1.00 84.56 102 PRO A O 1
ATOM 751 N N . LEU A 1 103 ? -8.810 -3.936 6.937 1.00 86.69 103 LEU A N 1
ATOM 752 C CA . LEU A 1 103 ? -9.232 -4.479 5.643 1.00 86.69 103 LEU A CA 1
ATOM 753 C C . LEU A 1 103 ? -8.073 -5.078 4.842 1.00 86.69 103 LEU A C 1
ATOM 755 O O . LEU A 1 103 ? -8.262 -5.479 3.695 1.00 86.69 103 LEU A O 1
ATOM 759 N N . ASN A 1 104 ? -6.887 -5.171 5.446 1.00 89.19 104 ASN A N 1
ATOM 760 C CA . ASN A 1 104 ? -5.709 -5.783 4.850 1.00 89.19 104 ASN A CA 1
ATOM 761 C C . ASN A 1 104 ? -5.366 -5.174 3.469 1.00 89.19 104 ASN A C 1
ATOM 763 O O . ASN A 1 104 ? -5.179 -5.883 2.470 1.00 89.19 104 ASN A O 1
ATOM 767 N N . LEU A 1 105 ? -5.332 -3.838 3.395 1.00 90.94 105 LEU A N 1
ATOM 768 C CA . LEU A 1 105 ? -4.961 -3.063 2.209 1.00 90.94 105 LEU A CA 1
ATOM 769 C C . LEU A 1 105 ? -3.565 -3.439 1.714 1.00 90.94 105 LEU A C 1
ATOM 771 O O . LEU A 1 105 ? -3.355 -3.495 0.501 1.00 90.94 105 LEU A O 1
ATOM 775 N N . LEU A 1 106 ? -2.623 -3.743 2.616 1.00 91.31 106 LEU A N 1
ATOM 776 C CA . LEU A 1 106 ? -1.283 -4.187 2.232 1.00 91.31 106 LEU A CA 1
ATOM 777 C C . LEU A 1 106 ? -1.361 -5.510 1.467 1.00 91.31 106 LEU A C 1
ATOM 779 O O . LEU A 1 106 ? -0.860 -5.609 0.348 1.00 91.31 106 LEU A O 1
ATOM 783 N N . TRP A 1 107 ? -2.029 -6.523 2.016 1.00 91.56 107 TRP A N 1
ATOM 784 C CA . TRP A 1 107 ? -2.178 -7.799 1.316 1.00 91.56 107 TRP A CA 1
ATOM 785 C C . TRP A 1 107 ? -2.945 -7.643 -0.001 1.00 91.56 107 TRP A C 1
ATOM 787 O O . TRP A 1 107 ? -2.531 -8.189 -1.020 1.00 91.56 107 TRP A O 1
ATOM 797 N N . THR A 1 108 ? -4.003 -6.833 -0.023 1.00 92.69 108 THR A N 1
ATOM 798 C CA . THR A 1 108 ? -4.780 -6.568 -1.243 1.00 92.69 108 THR A CA 1
ATOM 799 C C . THR A 1 108 ? -3.913 -5.936 -2.336 1.00 92.69 108 THR A C 1
ATOM 801 O O . THR A 1 108 ? -3.935 -6.379 -3.486 1.00 92.69 108 THR A O 1
ATOM 804 N N . ALA A 1 109 ? -3.080 -4.953 -1.981 1.00 92.31 109 ALA A N 1
ATOM 805 C CA . ALA A 1 109 ? -2.118 -4.356 -2.901 1.00 92.31 109 ALA A CA 1
ATOM 806 C C . ALA A 1 109 ? -1.084 -5.384 -3.396 1.00 92.31 109 ALA A C 1
ATOM 808 O O . ALA A 1 109 ? -0.759 -5.391 -4.588 1.00 92.31 109 ALA A O 1
ATOM 809 N N . LYS A 1 110 ? -0.602 -6.276 -2.513 1.00 92.31 110 LYS A N 1
ATOM 810 C CA . LYS A 1 110 ? 0.307 -7.382 -2.864 1.00 92.31 110 LYS A CA 1
ATOM 811 C C . LYS A 1 110 ? -0.296 -8.266 -3.946 1.00 92.31 110 LYS A C 1
ATOM 813 O O . LYS A 1 110 ? 0.299 -8.412 -5.010 1.00 92.31 110 LYS A O 1
ATOM 818 N N . GLN A 1 111 ? -1.497 -8.778 -3.686 1.00 92.44 111 GLN A N 1
ATOM 819 C CA . GLN A 1 111 ? -2.207 -9.679 -4.586 1.00 92.44 111 GLN A CA 1
ATOM 820 C C . GLN A 1 111 ? -2.487 -9.021 -5.933 1.00 92.44 111 GLN A C 1
ATOM 822 O O . GLN A 1 111 ? -2.297 -9.651 -6.969 1.00 92.44 111 GLN A O 1
ATOM 827 N N . PHE A 1 112 ? -2.889 -7.746 -5.931 1.00 91.50 112 PHE A N 1
ATOM 828 C CA . PHE A 1 112 ? -3.080 -6.998 -7.166 1.00 91.50 112 PHE A CA 1
ATOM 829 C C . PHE A 1 112 ? -1.790 -6.924 -7.986 1.00 91.50 112 PHE A C 1
ATOM 831 O O . PHE A 1 112 ? -1.811 -7.267 -9.168 1.00 91.50 112 PHE A O 1
ATOM 838 N N . ARG A 1 113 ? -0.662 -6.510 -7.384 1.00 87.25 113 ARG A N 1
ATOM 839 C CA . ARG A 1 113 ? 0.623 -6.451 -8.099 1.00 87.25 113 ARG A CA 1
ATOM 840 C C . ARG A 1 113 ? 0.995 -7.831 -8.630 1.00 87.25 113 ARG A C 1
ATOM 842 O O . ARG A 1 113 ? 1.260 -7.950 -9.818 1.00 87.25 113 ARG A O 1
ATOM 849 N N . ASP A 1 114 ? 0.971 -8.852 -7.779 1.00 87.75 114 ASP A N 1
ATOM 850 C CA . ASP A 1 114 ? 1.390 -10.209 -8.141 1.00 87.75 114 ASP A CA 1
ATOM 851 C C . ASP A 1 114 ? 0.527 -10.799 -9.273 1.00 87.75 114 ASP A C 1
ATOM 853 O O . ASP A 1 114 ? 1.052 -11.495 -10.138 1.00 87.75 114 ASP A O 1
ATOM 857 N N . ALA A 1 115 ? -0.766 -10.458 -9.335 1.00 86.94 115 ALA A N 1
ATOM 858 C CA . ALA A 1 115 ? -1.659 -10.846 -10.429 1.00 86.94 115 ALA A CA 1
ATOM 859 C C . ALA A 1 115 ? -1.507 -9.988 -11.703 1.00 86.94 115 ALA A C 1
ATOM 861 O O . ALA A 1 115 ? -1.869 -10.434 -12.789 1.00 86.94 115 ALA A O 1
ATOM 862 N N . THR A 1 116 ? -0.997 -8.759 -11.581 1.00 79.19 116 THR A N 1
ATOM 863 C CA . THR A 1 116 ? -0.882 -7.789 -12.687 1.00 79.19 116 THR A CA 1
ATOM 864 C C . THR A 1 116 ? 0.495 -7.812 -13.355 1.00 79.19 116 THR A C 1
ATOM 866 O O . THR A 1 116 ? 0.647 -7.261 -14.447 1.00 79.19 116 THR A O 1
ATOM 869 N N . ILE A 1 117 ? 1.510 -8.437 -12.741 1.00 69.94 117 ILE A N 1
ATOM 870 C CA . ILE A 1 117 ? 2.838 -8.588 -13.353 1.00 69.94 117 ILE A CA 1
ATOM 871 C C . ILE A 1 117 ? 2.681 -9.341 -14.678 1.00 69.94 117 ILE A C 1
ATOM 873 O O . ILE A 1 117 ? 2.411 -10.539 -14.735 1.00 69.94 117 ILE A O 1
ATOM 877 N N . PHE A 1 118 ? 2.871 -8.604 -15.764 1.00 65.75 118 PHE A N 1
ATOM 878 C CA . PHE A 1 118 ? 2.867 -9.126 -17.112 1.00 65.75 118 PHE A CA 1
ATOM 879 C C . PHE A 1 118 ? 4.125 -9.977 -17.313 1.00 65.75 118 PHE A C 1
ATOM 881 O O . PHE A 1 118 ? 5.249 -9.473 -17.300 1.00 65.75 118 PHE A O 1
ATOM 888 N N . SER A 1 119 ? 3.949 -11.281 -17.522 1.00 59.34 119 SER A N 1
ATOM 889 C CA . SER A 1 119 ? 5.062 -12.232 -17.653 1.00 59.34 119 SER A CA 1
ATOM 890 C C . SER A 1 119 ? 5.972 -11.980 -18.864 1.00 59.34 119 SER A C 1
ATOM 892 O O . SER A 1 119 ? 7.033 -12.581 -18.944 1.00 59.34 119 SER A O 1
ATOM 894 N N . GLY A 1 120 ? 5.596 -11.098 -19.797 1.00 56.59 120 GLY A N 1
ATOM 895 C CA . GLY A 1 120 ? 6.417 -10.747 -20.964 1.00 56.59 120 GLY A CA 1
ATOM 896 C C . GLY A 1 120 ? 7.504 -9.693 -20.711 1.00 56.59 120 GLY A C 1
ATOM 897 O O . GLY A 1 120 ? 8.112 -9.225 -21.668 1.00 56.59 120 GLY A O 1
ATOM 898 N N . LEU A 1 121 ? 7.714 -9.280 -19.455 1.00 56.12 121 LEU A N 1
ATOM 899 C CA . LEU A 1 121 ? 8.820 -8.411 -19.018 1.00 56.12 121 LEU A CA 1
ATOM 900 C C . LEU A 1 121 ? 9.951 -9.184 -18.303 1.00 56.12 121 LEU A C 1
ATOM 902 O O . LEU A 1 121 ? 10.876 -8.550 -17.794 1.00 56.12 121 LEU A O 1
ATOM 906 N N . MET A 1 122 ? 9.855 -10.519 -18.238 1.00 50.72 122 MET A N 1
ATOM 907 C CA . MET A 1 122 ? 10.890 -11.436 -17.734 1.00 50.72 122 MET A CA 1
ATOM 908 C C . MET A 1 122 ? 11.706 -12.023 -18.883 1.00 50.72 122 MET A C 1
ATOM 910 O O . MET A 1 122 ? 11.097 -12.314 -19.938 1.00 50.72 122 MET A O 1
#

Secondary structure (DSSP, 8-state):
---SSSHHHHHHSSTTSTT-TT--SEEEEPPPTT------TTSS-HHHHHHHHHHHTT--SEEEEE-SS-EEEEETT-PPEEES-HHHHHHHHHTSTT---TT-HHHHHHHHHHHH--GGG-

Foldseek 3Di:
DPPPDDVVVLLVCDCQHPVHVVRAPDKDFLAAPPPPPPPPVPPDDPVVVVVVCVLSNLPHAWMWGHGLQWIWITGNNDDIDIDSDLVVVLVVLCPDPSSDPSVPVSVVSVVVNVVPNDPVVD

InterPro domains:
  IPR033481 Cell fusion protein Dni1/Fig1 [PF12351] (55-121)
  IPR033481 Cell fusion protein Dni1/Fig1 [PTHR28092] (9-121)

Radius of gyration: 16.91 Å; chains: 1; bounding box: 45×25×52 Å